Protein AF-A0AB73PKQ8-F1 (afdb_monomer)

Foldseek 3Di:
DDVVVVVVQWAFPDDDPQKTWTAGPPPPVCPAIEIEGEPQVDCEDDQVCLVVRLVVCVVSVHQEYEYEYCYYDPNNVVSDVVRGHYFYFNNVDDWDDDLRFTWTQTDPPDDPVRGFWIDGSNPDSDIDGPVVRNPDDPPPD

Nearest PDB structures (foldseek):
  5sxg-assembly2_B  TM=5.502E-01  e=9.142E-01  Homo sapiens
  5sww-assembly2_B  TM=5.365E-01  e=6.621E-01  Homo sapiens
  5td5-assembly1_A  TM=5.314E-01  e=8.571E-01  Homo sapiens
  5keg-assembly1_A  TM=5.291E-01  e=8.035E-01  Homo sapiens
  8fij-assembly2_B  TM=5.349E-01  e=1.040E+00  Homo sapiens

Radius of gyration: 14.72 Å; Cα contacts (8 Å, |Δi|>4): 259; chains: 1; bounding box: 34×38×37 Å

pLDDT: mean 85.38, std 10.18, range [46.34, 94.69]

Organism: Escherichia coli (NCBI:txid562)

Mean predicted aligned error: 5.53 Å

Structure (mmCIF, N/CA/C/O backbone):
data_AF-A0AB73PKQ8-F1
#
_entry.id   AF-A0AB73PKQ8-F1
#
loop_
_atom_site.group_PDB
_atom_site.id
_atom_site.type_symbol
_atom_site.label_atom_id
_atom_site.label_alt_id
_atom_site.label_comp_id
_atom_site.label_asym_id
_atom_site.label_entity_id
_atom_site.label_seq_id
_atom_site.pdbx_PDB_ins_code
_atom_site.Cartn_x
_atom_site.Cartn_y
_atom_site.Cartn_z
_atom_site.occupancy
_atom_site.B_iso_or_equiv
_atom_site.auth_seq_id
_atom_site.auth_comp_id
_atom_site.auth_asym_id
_atom_site.auth_atom_id
_atom_site.pdbx_PDB_model_num
ATOM 1 N N . MET A 1 1 ? 0.523 11.000 -7.665 1.00 84.00 1 MET A N 1
ATOM 2 C CA . MET A 1 1 ? -0.283 9.817 -8.031 1.00 84.00 1 MET A CA 1
ATOM 3 C C . MET A 1 1 ? -1.726 9.889 -7.565 1.00 84.00 1 MET A C 1
ATOM 5 O O . MET A 1 1 ? -2.002 10.247 -6.425 1.00 84.00 1 MET A O 1
ATOM 9 N N . SER A 1 2 ? -2.655 9.468 -8.427 1.00 86.94 2 SER A N 1
ATOM 10 C CA . SER A 1 2 ? -4.048 9.222 -8.042 1.00 86.94 2 SER A CA 1
ATOM 11 C C . SER A 1 2 ? -4.193 7.857 -7.366 1.00 86.94 2 SER A C 1
ATOM 13 O O . SER A 1 2 ? -3.772 6.844 -7.921 1.00 86.94 2 SER A O 1
ATOM 15 N N . PHE A 1 3 ? -4.880 7.791 -6.222 1.00 91.31 3 PHE A N 1
ATOM 16 C CA . PHE A 1 3 ? -5.171 6.519 -5.548 1.00 91.31 3 PHE A CA 1
ATOM 17 C C . PHE A 1 3 ? -5.944 5.526 -6.431 1.00 91.31 3 PHE A C 1
ATOM 19 O O . PHE A 1 3 ? -5.795 4.312 -6.288 1.00 91.31 3 PHE A O 1
ATOM 26 N N . GLN A 1 4 ? -6.697 6.022 -7.420 1.00 91.56 4 GLN A N 1
ATOM 27 C CA . GLN A 1 4 ? -7.374 5.176 -8.400 1.00 91.56 4 GLN A CA 1
ATOM 28 C C . GLN A 1 4 ? -6.393 4.305 -9.201 1.00 91.56 4 GLN A C 1
ATOM 30 O O . GLN A 1 4 ? -6.738 3.183 -9.561 1.00 91.56 4 GLN A O 1
ATOM 35 N N . GLN A 1 5 ? -5.169 4.781 -9.455 1.00 91.81 5 GLN A N 1
ATOM 36 C CA . GLN A 1 5 ? -4.138 3.992 -10.140 1.00 91.81 5 GLN A CA 1
ATOM 37 C C . GLN A 1 5 ? -3.742 2.771 -9.300 1.00 91.81 5 GLN A C 1
ATOM 39 O O . GLN A 1 5 ? -3.648 1.672 -9.833 1.00 91.81 5 GLN A O 1
ATOM 44 N N . VAL A 1 6 ? -3.624 2.932 -7.979 1.00 92.69 6 VAL A N 1
ATOM 45 C CA . VAL A 1 6 ? -3.344 1.826 -7.049 1.00 92.69 6 VAL A CA 1
ATOM 46 C C . VAL A 1 6 ? -4.490 0.818 -7.028 1.00 92.69 6 VAL A C 1
ATOM 48 O O . VAL A 1 6 ? -4.264 -0.386 -7.128 1.00 92.69 6 VAL A O 1
ATOM 51 N N . LEU A 1 7 ? -5.733 1.304 -6.940 1.00 92.88 7 LEU A N 1
ATOM 52 C CA . LEU A 1 7 ? -6.923 0.448 -6.940 1.00 92.88 7 LEU A CA 1
ATOM 53 C C . LEU A 1 7 ? -7.066 -0.350 -8.236 1.00 92.88 7 LEU A C 1
ATOM 55 O O . LEU A 1 7 ? -7.536 -1.487 -8.201 1.00 92.88 7 LEU A O 1
ATOM 59 N N . ASN A 1 8 ? -6.640 0.220 -9.363 1.00 92.12 8 ASN A N 1
ATOM 60 C CA . ASN A 1 8 ? -6.655 -0.486 -10.631 1.00 92.12 8 ASN A CA 1
ATOM 61 C C . ASN A 1 8 ? -5.723 -1.700 -10.592 1.00 92.12 8 ASN A C 1
ATOM 63 O O . ASN A 1 8 ? -6.086 -2.716 -11.157 1.00 92.12 8 ASN A O 1
ATOM 67 N N . GLU A 1 9 ? -4.595 -1.677 -9.888 1.00 91.94 9 GLU A N 1
ATOM 68 C CA . GLU A 1 9 ? -3.616 -2.775 -9.910 1.00 91.94 9 GLU A CA 1
ATOM 69 C C . GLU A 1 9 ? -3.949 -3.966 -8.989 1.00 91.94 9 GLU A C 1
ATOM 71 O O . GLU A 1 9 ? -3.250 -4.982 -8.972 1.00 91.94 9 GLU A O 1
ATOM 76 N N . VAL A 1 10 ? -5.054 -3.895 -8.248 1.00 91.94 10 VAL A N 1
ATOM 77 C CA . VAL A 1 10 ? -5.479 -4.931 -7.297 1.00 91.94 10 VAL A CA 1
ATOM 78 C C . VAL A 1 10 ? -6.891 -5.430 -7.594 1.00 91.94 10 VAL A C 1
ATOM 80 O O . VAL A 1 10 ? -7.604 -4.895 -8.441 1.00 91.94 10 VAL A O 1
ATOM 83 N N . LYS A 1 11 ? -7.318 -6.476 -6.884 1.00 91.88 11 LYS A N 1
ATOM 84 C CA . LYS A 1 11 ? -8.723 -6.881 -6.833 1.00 91.88 11 LYS A CA 1
ATOM 85 C C . LYS A 1 11 ? -9.333 -6.401 -5.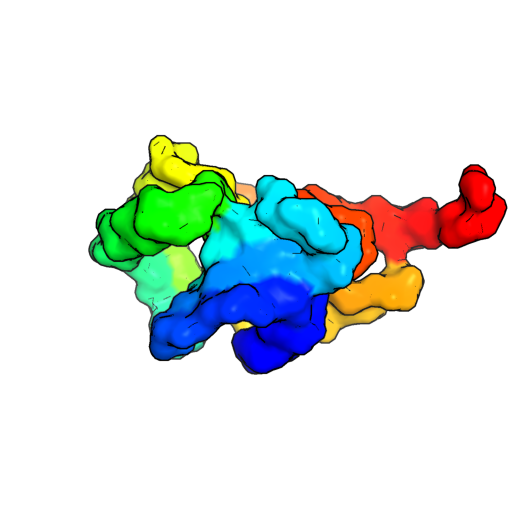520 1.00 91.88 11 LYS A C 1
ATOM 87 O O . LYS A 1 11 ? -9.026 -6.925 -4.451 1.00 91.88 11 LYS A O 1
ATOM 92 N N . VAL A 1 12 ? -10.221 -5.416 -5.614 1.00 92.75 12 VAL A N 1
ATOM 93 C CA . VAL A 1 12 ? -10.961 -4.878 -4.468 1.00 92.75 12 VAL A CA 1
ATOM 94 C C . VAL A 1 12 ? -12.093 -5.834 -4.081 1.00 92.75 12 VAL A C 1
ATOM 96 O O . VAL A 1 12 ? -12.890 -6.241 -4.924 1.00 92.75 12 VAL A O 1
ATOM 99 N N . ILE A 1 13 ? -12.154 -6.203 -2.802 1.00 91.56 13 ILE A N 1
ATOM 100 C CA . ILE A 1 13 ? -13.205 -7.048 -2.214 1.00 91.56 13 ILE A CA 1
ATOM 101 C C . ILE A 1 13 ? -14.350 -6.178 -1.690 1.00 91.56 13 ILE A C 1
ATOM 103 O O . ILE A 1 13 ? -15.520 -6.488 -1.901 1.00 91.56 13 ILE A O 1
ATOM 107 N N . SER A 1 14 ? -14.013 -5.093 -0.994 1.00 91.38 14 SER A N 1
ATOM 108 C CA . SER A 1 14 ? -14.973 -4.145 -0.426 1.00 91.38 14 SER A CA 1
ATOM 109 C C . SER A 1 14 ? -14.304 -2.799 -0.172 1.00 91.38 14 SER A C 1
ATOM 111 O O . SER A 1 14 ? -13.126 -2.772 0.181 1.00 91.38 14 SER A O 1
ATOM 113 N N . SER A 1 15 ? -15.063 -1.709 -0.247 1.00 90.88 15 SER A N 1
ATOM 114 C CA . SER A 1 15 ? -14.579 -0.353 0.038 1.00 90.88 15 SER A CA 1
ATOM 115 C C . SER A 1 15 ? -15.512 0.375 0.999 1.00 90.88 15 SER A C 1
ATOM 117 O O . SER A 1 15 ? -16.727 0.191 0.957 1.00 90.88 15 SER A O 1
ATOM 119 N N . ASN A 1 16 ? -14.937 1.209 1.860 1.00 85.38 16 ASN A N 1
ATOM 120 C CA . ASN A 1 16 ? -15.639 2.100 2.772 1.00 85.38 16 ASN A CA 1
ATOM 121 C C . ASN A 1 16 ? -14.855 3.415 2.903 1.00 85.38 16 ASN A C 1
ATOM 123 O O . ASN A 1 16 ? -13.834 3.471 3.595 1.00 85.38 16 ASN A O 1
ATOM 127 N N . GLY A 1 17 ? -15.328 4.459 2.216 1.00 85.31 17 GLY A N 1
ATOM 128 C CA . GLY A 1 17 ? -14.628 5.742 2.128 1.00 85.31 17 GLY A CA 1
ATOM 129 C C . GLY A 1 17 ? -13.211 5.563 1.581 1.00 85.31 17 GLY A C 1
ATOM 130 O O . GLY A 1 17 ? -13.017 4.898 0.566 1.00 85.31 17 GLY A O 1
ATOM 131 N N . ASP A 1 18 ? -12.224 6.088 2.305 1.00 87.31 18 ASP A N 1
ATOM 132 C CA . ASP A 1 18 ? -10.813 6.046 1.905 1.00 87.31 18 ASP A CA 1
ATOM 133 C C . ASP A 1 18 ? -10.141 4.683 2.124 1.00 87.31 18 ASP A C 1
ATOM 135 O O . ASP A 1 18 ? -8.946 4.547 1.879 1.00 87.31 18 ASP A O 1
ATOM 139 N N . THR A 1 19 ? -10.854 3.675 2.641 1.00 91.69 19 THR A N 1
ATOM 140 C CA . THR A 1 19 ? -10.288 2.349 2.933 1.00 91.69 19 THR A CA 1
ATOM 141 C C . THR A 1 19 ? -10.917 1.274 2.058 1.00 91.69 19 THR A C 1
ATOM 143 O O . THR A 1 19 ? -12.135 1.176 1.943 1.00 91.69 19 THR A O 1
ATOM 146 N N . SER A 1 20 ? -10.086 0.417 1.477 1.00 93.81 20 SER A N 1
ATOM 147 C CA . SER A 1 20 ? -10.488 -0.739 0.680 1.00 93.81 20 SER A CA 1
ATOM 148 C C . SER A 1 20 ? -9.823 -2.006 1.203 1.00 93.81 20 SER A C 1
ATOM 150 O O . SER A 1 20 ? -8.635 -2.017 1.492 1.00 93.81 20 SER A O 1
ATOM 152 N N . LEU A 1 21 ? -10.578 -3.094 1.301 1.00 93.69 21 LEU A N 1
ATOM 153 C CA . LEU A 1 21 ? -10.030 -4.435 1.470 1.00 93.69 21 LEU A CA 1
ATOM 154 C C . LEU A 1 21 ? -9.743 -5.000 0.084 1.00 93.69 21 LEU A C 1
ATOM 156 O O . LEU A 1 21 ? -10.636 -5.027 -0.767 1.00 93.69 21 LEU A O 1
ATOM 160 N N . ALA A 1 22 ? -8.522 -5.465 -0.141 1.00 92.81 22 ALA A N 1
ATOM 161 C CA . ALA A 1 22 ? -8.095 -5.959 -1.438 1.00 92.81 22 ALA A CA 1
ATOM 162 C C . ALA A 1 22 ? -7.205 -7.197 -1.319 1.00 92.81 22 ALA A C 1
ATOM 164 O O . ALA A 1 22 ? -6.714 -7.549 -0.245 1.00 92.81 22 ALA A O 1
ATOM 165 N N . ILE A 1 23 ? -7.024 -7.850 -2.461 1.00 90.81 23 ILE A N 1
ATOM 166 C CA . ILE A 1 23 ? -6.042 -8.905 -2.705 1.00 90.81 23 ILE A CA 1
ATOM 167 C C . ILE A 1 23 ? -5.286 -8.562 -3.987 1.00 90.81 23 ILE A C 1
ATOM 169 O O . ILE A 1 23 ? -5.781 -7.796 -4.823 1.00 90.81 23 ILE A O 1
ATOM 173 N N . THR A 1 24 ? -4.095 -9.125 -4.177 1.00 85.38 24 THR A N 1
ATOM 174 C CA . THR A 1 24 ? -3.426 -9.011 -5.478 1.00 85.38 24 THR A CA 1
ATOM 175 C C . THR A 1 24 ? -4.272 -9.704 -6.548 1.00 85.38 24 THR A C 1
ATOM 177 O O . THR A 1 24 ? -5.002 -10.657 -6.266 1.00 85.38 24 THR A O 1
ATOM 180 N N . ARG A 1 25 ? -4.207 -9.224 -7.797 1.00 75.12 25 ARG A N 1
ATOM 181 C CA . ARG A 1 25 ? -5.044 -9.741 -8.900 1.00 75.12 25 ARG A CA 1
ATOM 182 C C . ARG A 1 25 ? -4.891 -11.253 -9.130 1.00 75.12 25 ARG A C 1
ATOM 184 O O . ARG A 1 25 ? -5.829 -11.882 -9.615 1.00 75.12 25 ARG A O 1
ATOM 191 N N . TYR A 1 26 ? -3.751 -11.825 -8.747 1.00 71.31 26 TYR A N 1
ATOM 192 C CA . TYR A 1 26 ? -3.417 -13.238 -8.943 1.00 71.31 26 TYR A CA 1
ATOM 193 C C . TYR A 1 26 ? -3.625 -14.117 -7.701 1.00 71.31 26 TYR A C 1
ATOM 195 O O . TYR A 1 26 ? -3.518 -15.338 -7.794 1.00 71.31 26 TYR A O 1
ATOM 203 N N . ASP A 1 27 ? -3.981 -13.540 -6.550 1.00 73.81 27 ASP A N 1
ATOM 204 C CA . ASP A 1 27 ? -4.291 -14.306 -5.341 1.00 73.81 27 ASP A CA 1
ATOM 205 C C . ASP A 1 27 ? -5.718 -14.876 -5.401 1.00 73.81 27 ASP A C 1
ATOM 207 O O . ASP A 1 27 ? -6.664 -14.353 -4.811 1.00 73.81 27 ASP A O 1
ATOM 211 N N . GLN A 1 28 ? -5.890 -15.970 -6.147 1.00 65.56 28 GLN A N 1
ATOM 212 C CA . GLN A 1 28 ? -7.193 -16.623 -6.322 1.00 65.56 28 GLN A CA 1
ATOM 213 C C . GLN A 1 28 ? -7.751 -17.229 -5.025 1.00 65.56 28 GLN A C 1
ATOM 215 O O . GLN A 1 28 ? -8.965 -17.392 -4.901 1.00 65.56 28 GLN A O 1
ATOM 220 N N . GLN A 1 29 ? -6.885 -17.546 -4.058 1.00 71.25 29 GLN A N 1
ATOM 221 C CA . GLN A 1 29 ? -7.271 -18.126 -2.769 1.00 71.25 29 GLN A CA 1
ATOM 222 C C . GLN A 1 29 ? -7.578 -17.051 -1.712 1.00 71.25 29 GLN A C 1
ATOM 224 O O . GLN A 1 29 ? -8.166 -17.352 -0.672 1.00 71.25 29 GLN A O 1
ATOM 229 N N . GLY A 1 30 ? -7.229 -15.789 -1.986 1.00 66.88 30 GLY A N 1
ATOM 230 C CA . GLY A 1 30 ? -7.437 -14.664 -1.082 1.00 66.88 30 GLY A CA 1
ATOM 231 C C . GLY A 1 30 ? -6.691 -14.831 0.239 1.00 66.88 30 GLY A C 1
ATOM 232 O O . GLY A 1 30 ? -7.240 -14.469 1.286 1.00 66.88 30 GLY A O 1
ATOM 233 N N . LEU A 1 31 ? -5.498 -15.432 0.187 1.00 71.94 31 LEU A N 1
ATOM 234 C CA . LEU A 1 31 ? -4.631 -15.681 1.341 1.00 71.94 31 LEU A CA 1
ATOM 235 C C . LEU A 1 31 ? -3.858 -14.427 1.766 1.00 71.94 31 LEU A C 1
ATOM 237 O O . LEU A 1 31 ? -3.526 -14.273 2.937 1.00 71.94 31 LEU A O 1
ATOM 241 N N . ASN A 1 32 ? -3.623 -13.505 0.836 1.00 77.50 32 ASN A N 1
ATOM 242 C CA . ASN A 1 32 ? -2.861 -12.277 1.016 1.00 77.50 32 ASN A CA 1
ATOM 243 C C . ASN A 1 32 ? -3.793 -11.063 0.958 1.00 77.50 32 ASN A C 1
ATOM 245 O O . ASN A 1 32 ? -3.648 -10.179 0.113 1.00 77.50 32 ASN A O 1
ATOM 249 N N . ARG A 1 33 ? -4.779 -11.025 1.861 1.00 88.62 33 ARG A N 1
ATOM 250 C CA . ARG A 1 33 ? -5.653 -9.856 2.035 1.00 88.62 33 ARG A CA 1
ATOM 251 C C . ARG A 1 33 ? -4.902 -8.736 2.730 1.00 88.62 33 ARG A C 1
ATOM 253 O O . ARG A 1 33 ? -4.201 -8.966 3.714 1.00 88.62 33 ARG A O 1
ATOM 260 N N . PHE A 1 34 ? -5.123 -7.518 2.268 1.00 92.06 34 PHE A N 1
ATOM 261 C CA . PHE A 1 34 ? -4.582 -6.317 2.886 1.00 92.06 34 PHE A CA 1
ATOM 262 C C . PHE A 1 34 ? -5.593 -5.178 2.816 1.00 92.06 34 PHE A C 1
ATOM 264 O O . PHE A 1 34 ? -6.454 -5.132 1.933 1.00 92.06 34 PHE A O 1
ATOM 271 N N . LEU A 1 35 ? -5.475 -4.246 3.758 1.00 94.19 35 LEU A N 1
ATOM 272 C CA . LEU A 1 35 ? -6.168 -2.968 3.666 1.00 94.19 35 LEU A CA 1
ATOM 273 C C . LEU A 1 35 ? -5.344 -2.009 2.817 1.00 94.19 35 LEU A C 1
ATOM 275 O O . LEU A 1 35 ? -4.163 -1.821 3.070 1.00 94.19 35 LEU A O 1
ATOM 279 N N . LEU A 1 36 ? -5.979 -1.379 1.844 1.00 94.69 36 LEU A N 1
ATOM 280 C CA . LEU A 1 36 ? -5.492 -0.219 1.115 1.00 94.69 36 LEU A CA 1
ATOM 281 C C . LEU A 1 36 ? -6.182 1.017 1.672 1.00 94.69 36 LEU A C 1
ATOM 283 O O . LEU A 1 36 ? -7.409 1.033 1.757 1.00 94.69 36 LEU A O 1
ATOM 287 N N . ARG A 1 37 ? -5.430 2.055 2.029 1.00 93.44 37 ARG A N 1
ATOM 288 C CA . ARG A 1 37 ? -6.019 3.307 2.509 1.00 93.44 37 ARG A CA 1
ATOM 289 C C . ARG A 1 37 ? -5.389 4.520 1.849 1.00 93.44 37 ARG A C 1
ATOM 291 O O . ARG A 1 37 ? -4.164 4.632 1.819 1.00 93.44 37 ARG A O 1
ATOM 298 N N . ASP A 1 38 ? -6.232 5.434 1.380 1.00 93.62 38 ASP A N 1
ATOM 299 C CA . ASP A 1 38 ? -5.791 6.726 0.873 1.00 93.62 38 ASP A CA 1
ATOM 300 C C . ASP A 1 38 ? -5.703 7.753 1.999 1.00 93.62 38 ASP A C 1
ATOM 302 O O . ASP A 1 38 ? -6.687 8.085 2.658 1.00 93.62 38 ASP A O 1
ATOM 306 N N . LEU A 1 39 ? -4.500 8.259 2.227 1.00 92.50 39 LEU A N 1
ATOM 307 C CA . LEU A 1 39 ? -4.211 9.341 3.163 1.00 92.50 39 LEU A CA 1
ATOM 308 C C . LEU A 1 39 ? -3.500 10.496 2.444 1.00 92.50 39 LEU A C 1
ATOM 310 O O . LEU A 1 39 ? -3.004 11.418 3.088 1.00 92.50 39 LEU A O 1
ATOM 314 N N . SER A 1 40 ? -3.482 10.487 1.107 1.00 91.19 40 SER A N 1
ATOM 315 C CA . SER A 1 40 ? -2.833 11.516 0.288 1.00 91.19 40 SER A CA 1
ATOM 316 C C . SER A 1 40 ? -3.541 12.876 0.327 1.00 91.19 40 SER A C 1
ATOM 318 O O . SER A 1 40 ? -2.976 13.885 -0.087 1.00 91.19 40 SER A O 1
ATOM 320 N N . HIS A 1 41 ? -4.751 12.950 0.887 1.00 88.75 41 HIS A N 1
ATOM 321 C CA . HIS A 1 41 ? -5.404 14.220 1.209 1.00 88.75 41 HIS A CA 1
ATOM 322 C C . HIS A 1 41 ? -4.769 14.927 2.424 1.00 88.75 41 HIS A C 1
ATOM 324 O O . HIS A 1 41 ? -5.062 16.096 2.675 1.00 88.75 41 HIS A O 1
ATOM 330 N N . GLN A 1 42 ? -3.917 14.241 3.195 1.00 86.06 42 GLN A N 1
ATOM 331 C CA . GLN A 1 42 ? -3.188 14.823 4.320 1.00 86.06 42 GLN A CA 1
ATOM 332 C C . GLN A 1 42 ? -1.807 15.293 3.879 1.00 86.06 42 GLN A C 1
ATOM 334 O O . GLN A 1 42 ? -1.087 14.569 3.191 1.00 86.06 42 GLN A O 1
ATOM 339 N N . THR A 1 43 ? -1.397 16.481 4.327 1.00 84.81 43 THR A N 1
ATOM 340 C CA . THR A 1 43 ? -0.014 16.942 4.140 1.00 84.81 43 THR A CA 1
ATOM 341 C C . THR A 1 43 ? 0.967 16.039 4.893 1.00 84.81 43 THR A C 1
ATOM 343 O O . THR A 1 43 ? 1.960 15.618 4.319 1.00 84.81 43 THR A O 1
ATOM 346 N N . GLU A 1 44 ? 0.646 15.696 6.146 1.00 85.44 44 GLU A N 1
ATOM 347 C CA . GLU A 1 44 ? 1.417 14.803 7.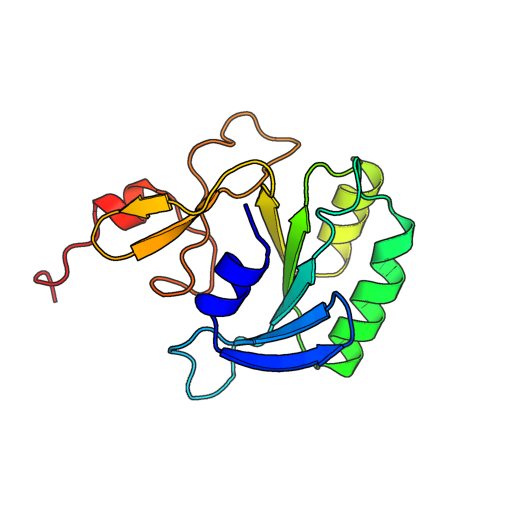018 1.00 85.44 44 GLU A CA 1
ATOM 348 C C . GLU A 1 44 ? 0.450 13.904 7.804 1.00 85.44 44 GLU A C 1
ATOM 350 O O . GLU A 1 44 ? -0.460 14.397 8.478 1.00 85.44 44 GLU A O 1
ATOM 355 N N . THR A 1 45 ? 0.663 12.587 7.762 1.00 84.44 45 THR A N 1
ATOM 356 C CA . THR A 1 45 ? -0.158 11.624 8.513 1.00 84.44 45 THR A CA 1
ATOM 357 C C . THR A 1 45 ? 0.336 11.459 9.955 1.00 84.44 45 THR A C 1
ATOM 359 O O . THR A 1 45 ? 1.524 11.233 10.220 1.00 84.44 45 THR A O 1
ATOM 362 N N . ARG A 1 46 ? -0.600 11.532 10.913 1.00 83.62 46 ARG A N 1
ATOM 363 C CA . ARG A 1 46 ? -0.327 11.547 12.363 1.00 83.62 46 ARG A CA 1
ATOM 364 C C . ARG A 1 46 ? -0.820 10.304 13.109 1.00 83.62 46 ARG A C 1
ATOM 366 O O . ARG A 1 46 ? -1.602 9.497 12.620 1.00 83.62 46 ARG A O 1
ATOM 373 N N . SER A 1 47 ? -0.355 10.151 14.348 1.00 81.38 47 SER A N 1
ATOM 374 C CA . SER A 1 47 ? -0.480 8.916 15.137 1.00 81.38 47 SER A CA 1
ATOM 375 C C . SER A 1 47 ? -1.909 8.475 15.515 1.00 81.38 47 SER A C 1
ATOM 377 O O . SER A 1 47 ? -2.107 7.322 15.892 1.00 81.38 47 SER A O 1
ATOM 379 N N . ASN A 1 48 ? -2.914 9.348 15.412 1.00 78.19 48 ASN A N 1
ATOM 380 C CA . ASN A 1 48 ? -4.315 9.046 15.741 1.00 78.19 48 ASN A CA 1
ATOM 381 C C . ASN A 1 48 ? -4.987 8.078 14.749 1.00 78.19 48 ASN A C 1
ATOM 383 O O . ASN A 1 48 ? -5.987 7.453 15.096 1.00 78.19 48 ASN A O 1
ATOM 387 N N . TYR A 1 49 ? -4.437 7.918 13.543 1.00 79.12 49 TYR A N 1
ATOM 388 C CA . TYR A 1 49 ? -4.989 7.023 12.522 1.00 79.12 49 TYR A CA 1
ATOM 389 C C . TYR A 1 49 ? -4.688 5.538 12.783 1.00 79.12 49 TYR A C 1
ATOM 391 O O . TYR A 1 49 ? -5.422 4.677 12.302 1.00 79.12 49 TYR A O 1
ATOM 399 N N . VAL A 1 50 ? -3.668 5.227 13.591 1.00 80.25 50 VAL A N 1
ATOM 400 C CA . VAL A 1 50 ? -3.228 3.847 13.867 1.00 80.25 50 VAL A CA 1
ATOM 401 C C . VAL A 1 50 ? -4.296 3.020 14.576 1.00 80.25 50 VAL A C 1
ATOM 403 O O . VAL A 1 50 ? -4.614 1.930 14.115 1.00 80.25 50 VAL A O 1
ATOM 406 N N . ASN A 1 51 ? -4.909 3.543 15.641 1.00 80.81 51 ASN A N 1
ATOM 407 C CA . ASN A 1 51 ? -5.905 2.785 16.409 1.00 80.81 51 ASN A CA 1
ATOM 408 C C . ASN A 1 51 ? -7.093 2.354 15.530 1.00 80.81 51 ASN A C 1
ATOM 410 O O . ASN A 1 51 ? -7.642 1.268 15.684 1.00 80.81 51 ASN A O 1
ATOM 414 N N . ASN A 1 52 ? -7.482 3.210 14.582 1.00 84.56 52 ASN A N 1
ATOM 415 C CA . ASN A 1 52 ? -8.529 2.901 13.618 1.00 84.56 52 ASN A CA 1
ATOM 416 C C . ASN A 1 52 ? -8.071 1.823 12.614 1.00 84.56 52 ASN A C 1
ATOM 418 O O . ASN A 1 52 ? -8.844 0.921 12.306 1.00 84.56 52 ASN A O 1
ATOM 422 N N . LEU A 1 53 ? -6.818 1.873 12.148 1.00 87.31 53 LEU A N 1
ATOM 423 C CA . LEU A 1 53 ? -6.243 0.846 11.271 1.00 87.31 53 LEU A CA 1
ATOM 424 C C . LEU A 1 53 ? -6.166 -0.525 11.948 1.00 87.31 53 LEU A C 1
ATOM 426 O O . LEU A 1 53 ? -6.506 -1.523 11.318 1.00 87.31 53 LEU A O 1
ATOM 430 N N . GLU A 1 54 ? -5.766 -0.577 13.217 1.00 87.31 54 GLU A N 1
ATOM 431 C CA . GLU A 1 54 ? -5.697 -1.819 13.990 1.00 87.31 54 GLU A CA 1
ATOM 432 C C . GLU A 1 54 ? -7.078 -2.484 14.099 1.00 87.31 54 GLU A C 1
ATOM 434 O O . GLU A 1 54 ? -7.231 -3.667 13.786 1.00 87.31 54 GLU A O 1
ATOM 439 N N . GLN A 1 55 ? -8.112 -1.709 14.444 1.00 88.12 55 GLN A N 1
ATOM 440 C CA . GLN A 1 55 ? -9.493 -2.199 14.504 1.00 88.12 55 GLN A CA 1
ATOM 441 C C . GLN A 1 55 ? -9.985 -2.710 13.145 1.00 88.12 55 GLN A C 1
ATOM 443 O O . GLN A 1 55 ? -10.584 -3.785 13.068 1.00 88.12 55 GLN A O 1
ATOM 448 N N . LEU A 1 56 ? -9.716 -1.970 12.065 1.00 88.38 56 LEU A N 1
ATOM 449 C CA . LEU A 1 56 ? -10.099 -2.378 10.712 1.00 88.38 56 LEU A CA 1
ATOM 450 C C . LEU A 1 56 ? -9.379 -3.663 10.285 1.00 88.38 56 LEU A C 1
ATOM 452 O O . LEU A 1 56 ? -10.006 -4.539 9.692 1.00 88.38 56 LEU A O 1
ATOM 456 N N . CYS A 1 57 ? -8.095 -3.813 10.623 1.00 88.50 57 CYS A N 1
ATOM 457 C CA . CYS A 1 57 ? -7.328 -5.030 10.351 1.00 88.50 57 CYS A CA 1
ATOM 458 C C . CYS A 1 57 ? -7.932 -6.247 11.057 1.00 88.50 57 CYS A C 1
ATOM 460 O O . CYS A 1 57 ? -8.138 -7.291 10.434 1.00 88.50 57 CYS A O 1
ATOM 462 N N . GLN A 1 58 ? -8.272 -6.102 12.342 1.00 88.25 58 GLN A N 1
ATOM 463 C CA . GLN A 1 58 ? -8.911 -7.157 13.131 1.00 88.25 58 GLN A CA 1
ATOM 464 C C . GLN A 1 58 ? -10.271 -7.560 12.542 1.00 88.25 58 GLN A C 1
ATOM 466 O O . GLN A 1 58 ? -10.551 -8.751 12.391 1.00 88.25 58 GLN A O 1
ATOM 471 N N . GLN A 1 59 ? -11.096 -6.584 12.151 1.00 88.19 59 GLN A N 1
ATOM 472 C CA . GLN A 1 59 ? -12.401 -6.830 11.526 1.00 88.19 59 GLN A CA 1
ATOM 473 C C . GLN A 1 59 ? -12.271 -7.518 10.161 1.00 88.19 59 GLN A C 1
ATOM 475 O O . GLN A 1 59 ? -13.002 -8.466 9.870 1.00 88.19 59 GLN A O 1
ATOM 480 N N . ALA A 1 60 ? -11.320 -7.074 9.337 1.00 86.06 60 ALA A N 1
ATOM 481 C CA . ALA A 1 60 ? -11.071 -7.619 8.005 1.00 86.06 60 ALA A CA 1
ATOM 482 C C . ALA A 1 60 ? -10.270 -8.936 8.013 1.00 86.06 60 ALA A C 1
ATOM 484 O O . ALA A 1 60 ? -10.138 -9.574 6.965 1.00 86.06 60 ALA A O 1
ATOM 485 N N . LYS A 1 61 ? -9.765 -9.361 9.181 1.00 86.62 61 LYS A N 1
ATOM 486 C CA . LYS A 1 61 ? -8.884 -10.526 9.363 1.00 86.62 61 LYS A CA 1
ATOM 487 C C . LYS A 1 61 ? -7.649 -10.472 8.458 1.00 86.62 61 LYS A C 1
ATOM 489 O O . LYS A 1 61 ? -7.289 -11.463 7.826 1.00 86.62 61 LYS A O 1
ATOM 494 N N . CYS A 1 62 ? -7.006 -9.311 8.395 1.00 86.31 62 CYS A N 1
ATOM 495 C CA . CYS A 1 62 ? -5.742 -9.115 7.691 1.00 86.31 62 CYS A CA 1
ATOM 496 C C . CYS A 1 62 ? -4.689 -8.537 8.639 1.00 86.31 62 CYS A C 1
ATOM 498 O O . CYS A 1 62 ? -5.016 -7.816 9.576 1.00 86.31 62 CYS A O 1
ATOM 500 N N . ASN A 1 63 ? -3.418 -8.829 8.381 1.00 83.44 63 ASN A N 1
ATOM 501 C CA . ASN A 1 63 ? -2.280 -8.330 9.161 1.00 83.44 63 ASN A CA 1
ATOM 502 C C . ASN A 1 63 ? -1.384 -7.374 8.357 1.00 83.44 63 ASN A C 1
ATOM 504 O O . ASN A 1 63 ? -0.273 -7.060 8.792 1.00 83.44 63 ASN A O 1
ATOM 508 N N . ARG A 1 64 ? -1.857 -6.938 7.182 1.00 90.00 64 ARG A N 1
ATOM 509 C CA . ARG A 1 64 ? -1.128 -6.052 6.283 1.00 90.00 64 ARG A CA 1
ATOM 510 C C . ARG A 1 64 ? -1.941 -4.834 5.869 1.00 90.00 64 ARG A C 1
ATOM 512 O O . ARG A 1 64 ? -3.112 -4.955 5.503 1.00 90.00 64 ARG A O 1
ATOM 519 N N . VAL A 1 65 ? -1.272 -3.685 5.854 1.00 93.00 65 VAL A N 1
ATOM 520 C CA . VAL A 1 65 ? -1.829 -2.409 5.402 1.00 93.00 65 VAL A CA 1
ATOM 521 C C . VAL A 1 65 ? -0.930 -1.779 4.341 1.00 93.00 65 VAL A C 1
ATOM 523 O O . VAL A 1 65 ? 0.288 -1.791 4.448 1.00 93.00 65 VAL A O 1
ATOM 526 N N . ILE A 1 66 ? -1.522 -1.207 3.306 1.00 94.38 66 ILE A N 1
ATOM 527 C CA . ILE A 1 66 ? -0.848 -0.414 2.287 1.00 94.38 66 ILE A CA 1
ATOM 5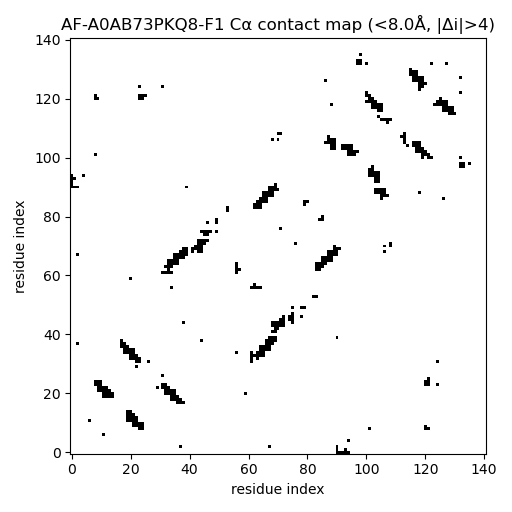28 C C . ILE A 1 66 ? -1.455 0.984 2.344 1.00 94.38 66 ILE A C 1
ATOM 530 O O . ILE A 1 66 ? -2.666 1.155 2.195 1.00 94.38 66 ILE A O 1
ATOM 534 N N . LEU A 1 67 ? -0.623 1.980 2.621 1.00 94.44 67 LEU A N 1
ATOM 535 C CA . LEU A 1 67 ? -1.036 3.361 2.841 1.00 94.44 67 LEU A CA 1
ATOM 536 C C . LEU A 1 67 ? -0.493 4.232 1.717 1.00 94.44 67 LEU A C 1
ATOM 538 O O . LEU A 1 67 ? 0.715 4.281 1.523 1.00 94.44 67 LEU A O 1
ATOM 542 N N . ASN A 1 68 ? -1.365 4.942 1.010 1.00 94.69 68 ASN A N 1
ATOM 543 C CA . ASN A 1 68 ? -0.961 5.976 0.063 1.00 94.69 68 ASN A CA 1
ATOM 544 C C . ASN A 1 68 ? -0.830 7.306 0.813 1.00 94.69 68 ASN A C 1
ATOM 546 O O . ASN A 1 68 ? -1.830 7.826 1.308 1.00 94.69 68 ASN A O 1
ATOM 550 N N . VAL A 1 69 ? 0.390 7.825 0.960 1.00 93.50 69 VAL A N 1
ATOM 551 C CA . VAL A 1 69 ? 0.711 8.942 1.867 1.00 93.50 69 VAL A CA 1
ATOM 552 C C . VAL A 1 69 ? 1.637 9.952 1.195 1.00 93.50 69 VAL A C 1
ATOM 554 O O . VAL A 1 69 ? 2.510 9.578 0.424 1.00 93.50 69 VAL A O 1
ATOM 557 N N . ASN A 1 70 ? 1.487 11.240 1.515 1.00 91.00 70 ASN A N 1
ATOM 558 C CA . ASN A 1 70 ? 2.461 12.262 1.101 1.00 91.00 70 ASN A CA 1
ATOM 559 C C . ASN A 1 70 ? 3.695 12.285 2.008 1.00 91.00 70 ASN A C 1
ATOM 561 O O . ASN A 1 70 ? 4.815 12.516 1.556 1.00 91.00 70 ASN A O 1
ATOM 565 N N . GLU A 1 71 ? 3.457 12.148 3.308 1.00 89.62 71 GLU A N 1
ATOM 566 C CA . GLU A 1 71 ? 4.454 12.215 4.368 1.00 89.62 71 GLU A CA 1
ATOM 567 C C . GLU A 1 71 ? 3.859 11.611 5.640 1.00 89.62 71 GLU A C 1
ATOM 569 O O . GLU A 1 71 ? 2.633 11.613 5.840 1.00 89.62 71 GLU A O 1
ATOM 574 N N . ILE A 1 72 ? 4.722 11.105 6.515 1.00 88.94 72 ILE A N 1
ATOM 575 C CA . ILE A 1 72 ? 4.324 10.573 7.810 1.00 88.94 72 ILE A CA 1
ATOM 576 C C . ILE A 1 72 ? 5.209 11.119 8.926 1.00 88.94 72 ILE A C 1
ATOM 578 O O . ILE A 1 72 ? 6.415 11.270 8.763 1.00 88.94 72 ILE A O 1
ATOM 582 N N . SER A 1 73 ? 4.613 11.347 10.095 1.00 89.00 73 SER A N 1
ATOM 583 C CA . SER A 1 73 ? 5.387 11.662 11.299 1.00 89.00 73 SER A CA 1
ATOM 584 C C . SER A 1 73 ? 6.151 10.435 11.821 1.00 89.00 73 SER A C 1
ATOM 586 O O . SER A 1 73 ? 5.650 9.308 11.762 1.00 89.00 73 SER A O 1
ATOM 588 N N . GLU A 1 74 ? 7.310 10.650 12.447 1.00 87.00 74 GLU A N 1
ATOM 589 C CA . GLU A 1 74 ? 8.077 9.598 13.143 1.00 87.00 74 GLU A CA 1
ATOM 590 C C . GLU A 1 74 ? 7.217 8.853 14.172 1.00 87.00 74 GLU A C 1
ATOM 592 O O . GLU A 1 74 ? 7.194 7.625 14.225 1.00 87.00 74 GLU A O 1
ATOM 597 N N . SER A 1 75 ? 6.402 9.588 14.934 1.00 88.31 75 SER A N 1
ATOM 598 C CA . SER A 1 75 ? 5.484 8.989 15.909 1.00 88.31 75 SER A CA 1
ATOM 599 C C . SER A 1 75 ? 4.442 8.052 15.278 1.00 88.31 75 SER A C 1
ATOM 601 O O . SER A 1 75 ? 4.010 7.092 15.917 1.00 88.31 75 SER A O 1
ATOM 603 N N . PHE A 1 76 ? 4.012 8.321 14.040 1.00 88.75 76 PHE A N 1
ATOM 604 C CA . PHE A 1 76 ? 3.098 7.449 13.303 1.00 88.75 76 PHE A CA 1
ATOM 605 C C . PHE A 1 76 ? 3.825 6.198 12.811 1.00 88.75 76 PHE A C 1
ATOM 607 O O . PHE A 1 76 ? 3.319 5.096 13.015 1.00 88.75 76 PHE A O 1
ATOM 614 N N . TYR A 1 77 ? 5.031 6.357 12.258 1.00 88.81 77 TYR A N 1
ATOM 615 C CA . TYR A 1 77 ? 5.881 5.243 11.835 1.00 88.81 77 TYR A CA 1
ATOM 616 C C . TYR A 1 77 ? 6.180 4.272 12.977 1.00 88.81 77 TYR A C 1
ATOM 618 O O . TYR A 1 77 ? 5.929 3.074 12.861 1.00 88.81 77 TYR A O 1
ATOM 626 N N . MET A 1 78 ? 6.633 4.803 14.116 1.00 87.88 78 MET A N 1
ATOM 627 C CA . MET A 1 78 ? 6.972 4.004 15.293 1.00 87.88 78 MET A CA 1
ATOM 628 C C . MET A 1 78 ? 5.768 3.246 15.850 1.00 87.88 78 MET A C 1
ATOM 630 O O . MET A 1 78 ? 5.926 2.154 16.382 1.00 87.88 78 MET A O 1
ATOM 634 N N . LYS A 1 79 ? 4.549 3.778 15.704 1.00 86.94 79 LYS A N 1
ATOM 635 C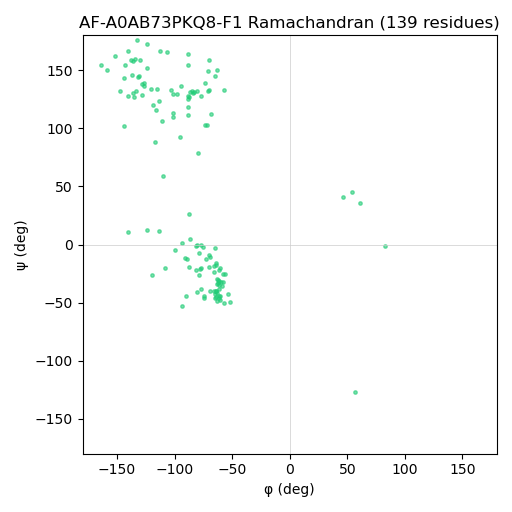 CA . LYS A 1 79 ?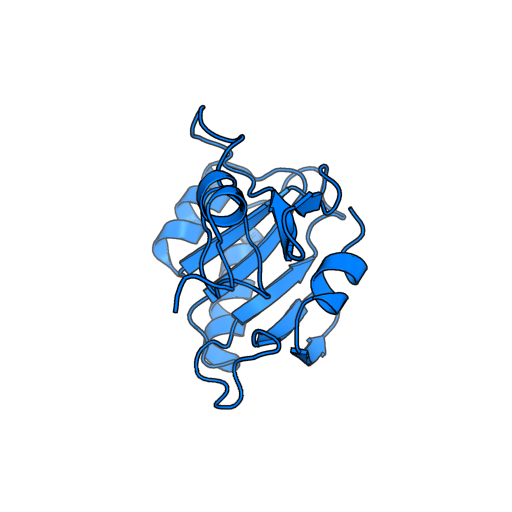 3.343 3.014 16.032 1.00 86.94 79 LYS A CA 1
ATOM 636 C C . LYS A 1 79 ? 3.045 1.949 14.978 1.00 86.94 79 LYS A C 1
ATOM 638 O O . LYS A 1 79 ? 2.784 0.813 15.361 1.00 86.94 79 LYS A O 1
ATOM 643 N N . LEU A 1 80 ? 3.110 2.274 13.684 1.00 87.25 80 LEU A N 1
ATOM 644 C CA . LEU A 1 80 ? 2.852 1.330 12.587 1.00 87.25 80 LEU A CA 1
ATOM 645 C C . LEU A 1 80 ? 3.662 0.038 12.700 1.00 87.25 80 LEU A C 1
ATOM 647 O O . LEU A 1 80 ? 3.077 -1.045 12.662 1.00 87.25 80 LEU A O 1
ATOM 651 N N . ILE A 1 81 ? 4.976 0.155 12.920 1.00 87.06 81 ILE A N 1
ATOM 652 C CA . ILE A 1 81 ? 5.881 -1.002 13.038 1.00 87.06 81 ILE A CA 1
ATOM 653 C C . ILE A 1 81 ? 5.526 -1.937 14.204 1.00 87.06 81 ILE A C 1
ATOM 655 O O . ILE A 1 81 ? 5.943 -3.090 14.200 1.00 87.06 81 ILE A O 1
ATOM 659 N N . THR A 1 82 ? 4.770 -1.470 15.206 1.00 84.62 82 THR A N 1
ATOM 660 C CA . THR A 1 82 ? 4.429 -2.286 16.384 1.00 84.62 82 THR A CA 1
ATOM 661 C C . THR A 1 82 ? 3.176 -3.139 16.210 1.00 84.62 82 THR A C 1
ATOM 663 O O . THR A 1 82 ? 3.017 -4.098 16.961 1.00 84.62 82 THR A O 1
ATOM 666 N N . PHE A 1 83 ? 2.293 -2.827 15.251 1.00 81.81 83 PHE A N 1
ATOM 667 C CA . PHE A 1 83 ? 0.979 -3.484 15.168 1.00 81.81 83 PHE A CA 1
ATOM 668 C C . PHE A 1 83 ? 0.713 -4.254 13.866 1.00 81.81 83 PHE A C 1
ATOM 670 O O . PHE A 1 83 ? -0.094 -5.184 13.885 1.00 81.81 83 PHE A O 1
ATOM 677 N N . CYS A 1 84 ? 1.340 -3.906 12.735 1.00 83.56 84 CYS A N 1
ATOM 678 C CA . CYS A 1 84 ? 1.091 -4.603 11.467 1.00 83.56 84 CYS A CA 1
ATOM 679 C C . CYS A 1 84 ? 2.281 -4.572 10.508 1.00 83.56 84 CYS A C 1
ATOM 681 O O . CYS A 1 84 ? 3.137 -3.694 10.582 1.00 83.56 84 CYS A O 1
ATOM 683 N N . ASN A 1 85 ? 2.258 -5.472 9.524 1.00 88.75 85 ASN A N 1
ATOM 684 C CA . ASN A 1 85 ? 3.073 -5.302 8.327 1.00 88.75 85 ASN A CA 1
ATOM 685 C C . ASN A 1 85 ? 2.492 -4.154 7.501 1.00 88.75 85 ASN A C 1
ATOM 687 O O . ASN A 1 85 ? 1.287 -4.132 7.242 1.00 88.75 85 ASN A O 1
ATOM 691 N N . PHE A 1 86 ? 3.323 -3.219 7.048 1.00 91.25 86 PHE A N 1
ATOM 692 C CA . PHE A 1 86 ? 2.834 -2.109 6.240 1.00 91.25 86 PHE A CA 1
ATOM 693 C C . PHE A 1 86 ? 3.715 -1.797 5.035 1.00 91.25 86 PHE A C 1
ATOM 695 O O . PHE A 1 86 ? 4.897 -2.124 4.989 1.00 91.25 86 PHE A O 1
ATOM 702 N N . THR A 1 87 ? 3.103 -1.144 4.054 1.00 92.50 87 THR A N 1
ATOM 703 C CA . THR A 1 87 ? 3.770 -0.530 2.909 1.00 92.50 87 THR A CA 1
ATOM 704 C C . THR A 1 87 ? 3.289 0.914 2.816 1.00 92.50 87 THR A C 1
ATOM 706 O O . THR A 1 87 ? 2.083 1.154 2.824 1.00 92.50 87 THR A O 1
ATOM 709 N N . LEU A 1 88 ? 4.210 1.871 2.738 1.00 93.06 88 LEU A N 1
ATOM 710 C CA . LEU A 1 88 ? 3.891 3.281 2.510 1.00 93.06 88 LEU A CA 1
ATOM 711 C C . LEU A 1 88 ? 4.159 3.582 1.041 1.00 93.06 88 LEU A C 1
ATOM 713 O O . LEU A 1 88 ? 5.304 3.516 0.620 1.00 93.06 88 LEU A O 1
ATOM 717 N N . LEU A 1 89 ? 3.137 3.869 0.250 1.00 93.88 89 LEU A N 1
ATOM 718 C CA . LEU A 1 89 ? 3.309 4.328 -1.125 1.00 93.88 89 LEU A CA 1
ATOM 719 C C . LEU A 1 89 ? 3.481 5.843 -1.108 1.00 93.88 89 LEU A C 1
ATOM 721 O O . LEU A 1 89 ? 2.688 6.538 -0.465 1.00 93.88 89 LEU A O 1
ATOM 725 N N . ASP A 1 90 ? 4.506 6.338 -1.801 1.00 92.62 90 ASP A N 1
ATOM 726 C CA . ASP A 1 90 ? 4.723 7.773 -1.950 1.00 92.62 90 ASP A CA 1
ATOM 727 C C . ASP A 1 90 ? 3.687 8.350 -2.921 1.00 92.62 90 ASP A C 1
ATOM 729 O O . ASP A 1 90 ? 3.795 8.215 -4.140 1.00 92.62 90 ASP A O 1
ATOM 733 N N . ALA A 1 91 ? 2.674 9.022 -2.378 1.00 92.44 91 ALA A N 1
ATOM 734 C CA . ALA A 1 91 ? 1.611 9.635 -3.163 1.00 92.44 91 ALA A CA 1
ATOM 735 C C . ALA A 1 91 ? 2.117 10.769 -4.073 1.00 92.44 91 ALA A C 1
ATOM 737 O O . ALA A 1 91 ? 1.424 11.139 -5.029 1.00 92.44 91 ALA A O 1
ATOM 738 N N . LYS A 1 92 ? 3.314 11.316 -3.810 1.00 90.56 92 LYS A N 1
ATOM 739 C CA . LYS A 1 92 ? 3.947 12.355 -4.635 1.00 90.56 92 LYS A CA 1
ATOM 740 C C . LYS A 1 92 ? 4.572 11.777 -5.906 1.00 90.56 92 LYS A C 1
ATOM 742 O O . LYS A 1 92 ? 4.746 12.523 -6.865 1.00 90.56 92 LYS A O 1
ATOM 747 N N . GLN A 1 93 ? 4.866 10.478 -5.937 1.00 91.00 93 GLN A N 1
ATOM 748 C CA . GLN A 1 93 ? 5.445 9.792 -7.093 1.00 91.00 93 GLN A CA 1
ATOM 749 C C . GLN A 1 93 ? 4.355 9.102 -7.894 1.00 91.00 93 GLN A C 1
ATOM 751 O O . GLN A 1 93 ? 3.560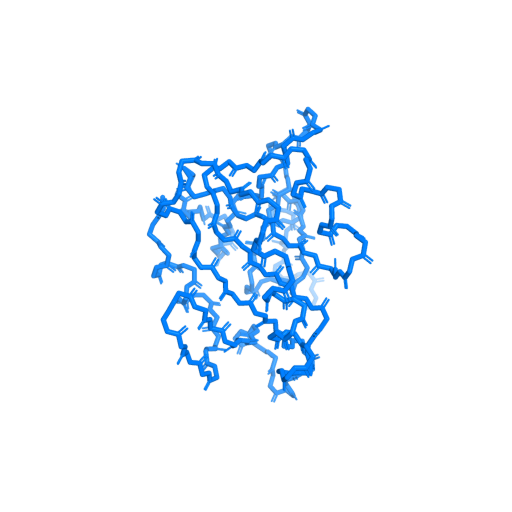 8.359 -7.330 1.00 91.00 93 GLN A O 1
ATOM 756 N N . ASP A 1 94 ? 4.313 9.324 -9.205 1.00 91.19 94 ASP A N 1
ATOM 757 C CA . ASP A 1 94 ? 3.380 8.612 -10.078 1.00 91.19 94 ASP A CA 1
ATOM 758 C C . ASP A 1 94 ? 3.750 7.132 -10.239 1.00 91.19 94 ASP A C 1
ATOM 760 O O . ASP A 1 94 ? 4.892 6.725 -10.021 1.00 91.19 94 ASP A O 1
ATOM 764 N N . MET A 1 95 ? 2.761 6.324 -10.631 1.00 93.75 95 MET A N 1
ATOM 765 C CA . MET A 1 95 ? 2.970 4.924 -10.998 1.00 93.75 95 MET A CA 1
ATOM 766 C C . MET A 1 95 ? 3.990 4.826 -12.135 1.00 93.75 95 MET A C 1
ATOM 768 O O . MET A 1 95 ? 3.872 5.530 -13.139 1.00 93.75 95 MET A O 1
ATOM 772 N N . GLN A 1 96 ? 4.951 3.925 -11.983 1.00 93.56 96 GLN A N 1
ATOM 773 C CA . GLN A 1 96 ? 6.005 3.673 -12.956 1.00 93.56 96 GLN A CA 1
ATOM 774 C C . GLN A 1 96 ? 5.769 2.346 -13.683 1.00 93.56 96 GLN A C 1
ATOM 776 O O . GLN A 1 96 ? 4.947 1.526 -13.261 1.00 93.56 96 GLN A O 1
ATOM 781 N N . HIS A 1 97 ? 6.487 2.144 -14.787 1.00 92.81 97 HIS A N 1
ATOM 782 C CA . HIS A 1 97 ? 6.394 0.938 -15.602 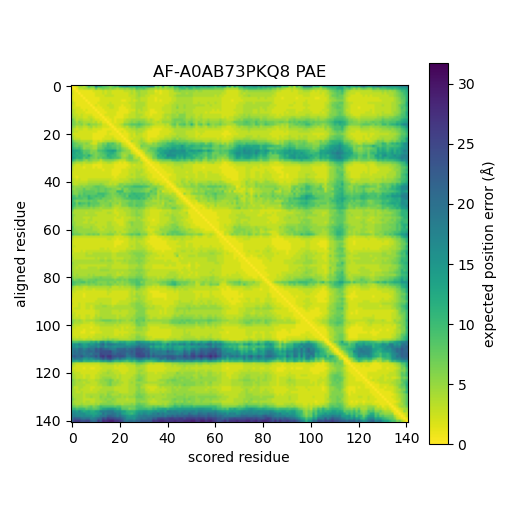1.00 92.81 97 HIS A CA 1
ATOM 783 C C . HIS A 1 97 ? 7.782 0.431 -15.996 1.00 92.81 97 HIS A C 1
ATOM 785 O O . HIS A 1 97 ? 8.565 1.184 -16.572 1.00 92.81 97 HIS A O 1
ATOM 791 N N . LEU A 1 98 ? 8.062 -0.845 -15.725 1.00 90.75 98 LEU A N 1
ATOM 792 C CA . LEU A 1 98 ? 9.321 -1.505 -16.075 1.00 90.75 98 LEU A CA 1
ATOM 793 C C . LEU A 1 98 ? 9.064 -2.983 -16.377 1.00 90.75 98 LEU A C 1
ATOM 795 O O . LEU A 1 98 ? 8.352 -3.648 -15.628 1.00 90.75 98 LEU A O 1
ATOM 799 N N . ASN A 1 99 ? 9.609 -3.485 -17.489 1.00 88.44 99 ASN A N 1
ATOM 800 C CA . ASN A 1 99 ? 9.508 -4.888 -17.922 1.00 88.44 99 ASN A CA 1
ATOM 801 C C . ASN A 1 99 ? 8.094 -5.492 -17.851 1.00 88.44 99 ASN A C 1
ATOM 803 O O . ASN A 1 99 ? 7.902 -6.636 -17.452 1.00 88.44 99 ASN A O 1
ATOM 807 N N . GLY A 1 100 ? 7.077 -4.719 -18.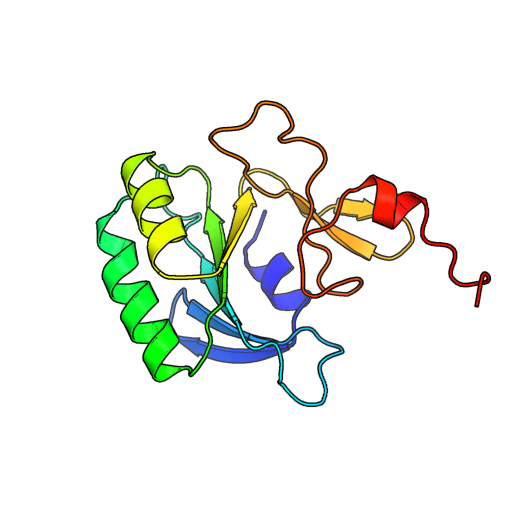245 1.00 87.25 100 GLY A N 1
ATOM 808 C CA . GLY A 1 100 ? 5.687 -5.181 -18.239 1.00 87.25 100 GLY A CA 1
ATOM 809 C C . GLY A 1 100 ? 4.988 -5.084 -16.878 1.00 87.25 100 GLY A C 1
ATOM 810 O O . GLY A 1 100 ? 3.794 -5.376 -16.796 1.00 87.25 100 GLY A O 1
ATOM 811 N N . PHE A 1 101 ? 5.673 -4.622 -15.830 1.00 90.38 101 PHE A N 1
ATOM 812 C CA . PHE A 1 101 ? 5.102 -4.419 -14.502 1.00 90.38 101 PHE A CA 1
ATOM 813 C C . PHE A 1 101 ? 4.816 -2.948 -14.228 1.00 90.38 101 PHE A C 1
ATOM 815 O O . PHE A 1 101 ? 5.671 -2.083 -14.404 1.00 90.38 101 PHE A O 1
ATOM 822 N N . ASN A 1 102 ? 3.615 -2.682 -13.720 1.00 93.19 102 ASN A N 1
ATOM 823 C CA . ASN A 1 102 ? 3.299 -1.420 -13.069 1.00 93.19 102 ASN A CA 1
ATOM 824 C C . ASN A 1 102 ? 3.758 -1.492 -11.610 1.00 93.19 102 ASN A C 1
ATOM 826 O O . ASN A 1 102 ? 3.444 -2.459 -10.907 1.00 93.19 102 ASN A O 1
ATOM 830 N N . TYR A 1 103 ? 4.483 -0.474 -11.153 1.00 93.81 103 TYR A N 1
ATOM 831 C CA . TYR A 1 103 ? 4.978 -0.411 -9.782 1.00 93.81 103 TYR A CA 1
ATOM 832 C C . TYR A 1 103 ? 4.838 0.978 -9.168 1.00 93.81 103 TYR A C 1
ATOM 834 O O . TYR A 1 103 ? 4.711 1.998 -9.847 1.00 93.81 103 TYR A O 1
ATOM 842 N N . PHE A 1 104 ? 4.844 0.987 -7.840 1.00 94.56 104 PHE A N 1
ATOM 843 C CA . PHE A 1 104 ? 4.671 2.166 -7.008 1.00 94.56 104 PHE A CA 1
ATOM 844 C C . PHE A 1 104 ? 5.899 2.355 -6.124 1.00 94.56 104 PHE A C 1
ATOM 846 O O . PHE A 1 104 ? 6.370 1.393 -5.509 1.00 94.56 104 PHE A O 1
ATOM 853 N N . ILE A 1 105 ? 6.406 3.585 -6.044 1.00 93.12 105 ILE A N 1
ATOM 854 C CA . ILE A 1 105 ? 7.548 3.914 -5.188 1.00 93.12 105 ILE A CA 1
ATOM 855 C C . ILE A 1 105 ? 7.122 3.845 -3.721 1.00 93.12 105 ILE A C 1
ATOM 857 O O . ILE A 1 105 ? 6.071 4.370 -3.337 1.00 93.12 105 ILE A O 1
ATOM 861 N N . VAL A 1 106 ? 7.933 3.179 -2.901 1.00 92.75 106 VAL A N 1
ATOM 862 C CA . VAL A 1 106 ? 7.695 3.078 -1.462 1.00 92.75 106 VAL A CA 1
ATOM 863 C C . VAL A 1 106 ? 8.354 4.261 -0.757 1.00 92.75 106 VAL A C 1
ATOM 865 O O . VAL A 1 106 ? 9.553 4.489 -0.889 1.00 92.75 106 VAL A O 1
ATOM 868 N N . LEU A 1 107 ? 7.572 4.998 0.030 1.00 88.44 107 LEU A N 1
ATOM 869 C CA . LEU A 1 107 ? 8.066 6.062 0.892 1.00 88.44 107 LEU A CA 1
ATOM 870 C C . LEU A 1 107 ? 8.839 5.449 2.069 1.00 88.44 107 LEU A C 1
ATOM 872 O O . LEU A 1 107 ? 8.243 4.992 3.044 1.00 88.44 107 LEU A O 1
ATOM 876 N N . ASN A 1 108 ? 10.168 5.487 2.008 1.00 76.38 108 ASN A N 1
ATOM 877 C CA . ASN A 1 108 ? 11.028 5.200 3.156 1.00 76.38 108 ASN A CA 1
ATOM 878 C C . ASN A 1 108 ? 11.412 6.519 3.828 1.00 76.38 108 ASN A C 1
ATOM 880 O O . ASN A 1 108 ? 12.379 7.172 3.451 1.00 76.38 108 ASN A O 1
ATOM 884 N N . SER A 1 109 ? 10.628 6.935 4.821 1.00 61.75 109 SER A N 1
ATOM 885 C CA . SER A 1 109 ? 10.778 8.237 5.483 1.00 61.75 109 SER A CA 1
ATOM 886 C C . SER A 1 109 ? 11.964 8.336 6.460 1.00 61.75 109 SER A C 1
ATOM 888 O O . SER A 1 109 ? 12.180 9.408 7.014 1.00 61.75 109 SER A O 1
ATOM 890 N N . PHE A 1 110 ? 12.735 7.258 6.676 1.00 64.00 110 PHE A N 1
ATOM 891 C CA . PHE A 1 110 ? 13.830 7.215 7.666 1.00 64.00 110 PHE A CA 1
ATOM 892 C C . PHE A 1 110 ? 15.093 6.466 7.204 1.00 64.00 110 PHE A C 1
ATOM 894 O O . PHE A 1 110 ? 15.966 6.203 8.026 1.00 64.00 110 PHE A O 1
ATOM 901 N N . ASP A 1 111 ? 15.199 6.113 5.919 1.00 54.81 111 ASP A N 1
ATOM 902 C CA . ASP A 1 111 ? 16.368 5.416 5.369 1.00 54.81 111 ASP A CA 1
ATOM 903 C C . ASP A 1 111 ? 16.766 6.056 4.029 1.00 54.81 111 ASP A C 1
ATOM 905 O O . ASP A 1 111 ? 15.916 6.277 3.164 1.00 54.81 111 ASP A O 1
ATOM 909 N N . GLU A 1 112 ? 18.049 6.389 3.859 1.00 52.12 112 GLU A N 1
ATOM 910 C CA . GLU A 1 112 ? 18.562 7.174 2.719 1.00 52.12 112 GLU A CA 1
ATOM 911 C C . GLU A 1 112 ? 18.523 6.401 1.384 1.00 52.12 112 GLU A C 1
ATOM 913 O O . GLU A 1 112 ? 18.685 6.985 0.315 1.00 52.12 112 GLU A O 1
ATOM 918 N N . ASN A 1 113 ? 18.230 5.096 1.415 1.00 53.19 113 ASN A N 1
ATOM 919 C CA . ASN A 1 113 ? 18.119 4.229 0.234 1.00 53.19 113 ASN A CA 1
ATOM 920 C C . ASN A 1 113 ? 16.712 4.219 -0.404 1.00 53.19 113 ASN A C 1
ATOM 922 O O . ASN A 1 113 ? 16.306 3.246 -1.048 1.00 53.19 113 ASN A O 1
ATOM 926 N N . SER A 1 114 ? 15.949 5.297 -0.224 1.00 52.41 114 SER A N 1
ATOM 927 C CA . SER A 1 114 ? 14.521 5.427 -0.555 1.00 52.41 114 SER A CA 1
ATOM 928 C C . SER A 1 114 ? 14.161 5.342 -2.048 1.00 52.41 114 SER A C 1
ATOM 930 O O . SER A 1 114 ? 12.981 5.326 -2.381 1.00 52.41 114 SER A O 1
ATOM 932 N N . GLY A 1 115 ? 15.139 5.221 -2.950 1.00 56.69 115 GLY A N 1
ATOM 933 C CA . GLY A 1 115 ? 14.908 5.135 -4.397 1.00 56.69 115 GLY A CA 1
ATOM 934 C C . GLY A 1 115 ? 14.746 3.725 -4.973 1.00 56.69 115 GLY A C 1
ATOM 935 O O . GLY A 1 115 ? 14.352 3.607 -6.125 1.00 56.69 115 GLY A O 1
ATOM 936 N N . HIS A 1 116 ? 15.050 2.657 -4.224 1.00 72.38 116 HIS A N 1
ATOM 937 C CA . HIS A 1 116 ? 15.109 1.308 -4.814 1.00 72.38 116 HIS A CA 1
ATOM 938 C C . HIS A 1 116 ? 13.972 0.377 -4.419 1.00 72.38 116 HIS A C 1
ATOM 940 O O . HIS A 1 116 ? 13.760 -0.606 -5.120 1.00 72.38 116 HIS A O 1
ATOM 946 N N . THR A 1 117 ? 13.262 0.637 -3.317 1.00 90.19 117 THR A N 1
ATOM 947 C CA . THR A 1 117 ? 12.171 -0.244 -2.875 1.00 90.19 117 THR A CA 1
ATOM 948 C C . THR A 1 117 ? 10.863 0.169 -3.532 1.00 90.19 117 THR A C 1
ATOM 950 O O . THR A 1 117 ? 10.443 1.323 -3.457 1.00 90.19 117 THR A O 1
ATOM 953 N N . VAL A 1 118 ? 10.196 -0.798 -4.144 1.00 92.62 118 VAL A N 1
ATOM 954 C CA . VAL A 1 118 ? 8.970 -0.603 -4.906 1.00 92.62 118 VAL A CA 1
ATOM 955 C C . VAL A 1 118 ? 7.938 -1.655 -4.536 1.00 92.62 118 VAL A C 1
ATOM 957 O O . VAL A 1 118 ? 8.256 -2.731 -4.024 1.00 92.62 118 VAL A O 1
ATOM 960 N N . TRP A 1 119 ? 6.674 -1.360 -4.813 1.00 93.31 119 TRP A N 1
ATOM 961 C CA . TRP A 1 119 ? 5.602 -2.338 -4.735 1.00 93.31 119 TRP A CA 1
ATOM 962 C C . TRP A 1 119 ? 4.991 -2.558 -6.116 1.00 93.31 119 TRP A C 1
ATOM 964 O O . TRP A 1 119 ? 4.405 -1.647 -6.697 1.00 93.31 119 TRP A O 1
ATOM 974 N N . ALA A 1 120 ? 5.136 -3.779 -6.625 1.00 92.62 120 ALA A N 1
ATOM 975 C CA . ALA A 1 120 ? 4.620 -4.223 -7.914 1.00 92.62 120 ALA A CA 1
ATOM 976 C C . ALA A 1 120 ? 3.591 -5.345 -7.675 1.00 92.62 120 ALA A C 1
ATOM 978 O O . ALA A 1 120 ? 3.964 -6.520 -7.643 1.00 92.62 120 ALA A O 1
ATOM 979 N N . PRO A 1 121 ? 2.302 -5.019 -7.465 1.00 90.19 121 PRO A N 1
ATOM 980 C CA . PRO A 1 121 ? 1.277 -5.984 -7.038 1.00 90.19 121 PRO A CA 1
ATOM 981 C C . PRO A 1 121 ? 1.032 -7.129 -8.026 1.00 90.19 121 PRO A C 1
ATOM 983 O O . PRO A 1 121 ? 0.493 -8.169 -7.640 1.00 90.19 121 PRO A O 1
ATOM 986 N N . SER A 1 122 ? 1.390 -6.933 -9.296 1.00 86.81 122 SER A N 1
ATOM 987 C CA . SER A 1 122 ? 1.323 -7.956 -10.337 1.00 86.81 122 SER A CA 1
ATOM 988 C C . SER A 1 122 ? 2.522 -8.909 -10.331 1.00 86.81 122 SER A C 1
ATOM 990 O O . SER A 1 122 ? 2.387 -10.025 -10.823 1.00 86.81 122 SER A O 1
ATOM 992 N N . TYR A 1 123 ? 3.652 -8.500 -9.752 1.00 86.94 123 TYR A N 1
ATOM 993 C CA . TYR A 1 123 ? 4.868 -9.305 -9.631 1.00 86.94 123 TYR A CA 1
ATOM 994 C C . TYR A 1 123 ? 4.921 -10.060 -8.299 1.00 86.94 123 TYR A C 1
ATOM 996 O O . TYR A 1 123 ? 5.078 -11.278 -8.259 1.00 86.94 123 TYR A O 1
ATOM 1004 N N . SER A 1 124 ? 4.760 -9.337 -7.189 1.00 85.56 124 SER A N 1
ATOM 1005 C CA . SER A 1 124 ? 4.887 -9.878 -5.838 1.00 85.56 124 SER A CA 1
ATOM 1006 C C . SER A 1 124 ? 3.872 -9.225 -4.907 1.00 85.56 124 SER A C 1
ATOM 1008 O O . SER A 1 124 ? 3.623 -8.020 -4.997 1.00 85.56 124 SER A O 1
ATOM 1010 N N . PRO A 1 125 ? 3.292 -9.976 -3.951 1.00 82.31 125 PRO A N 1
ATOM 1011 C CA . PRO A 1 125 ? 2.524 -9.345 -2.894 1.00 82.31 125 PRO A CA 1
ATOM 1012 C C . PRO A 1 125 ? 3.414 -8.413 -2.065 1.00 82.31 125 PRO A C 1
ATOM 1014 O O . PRO A 1 125 ? 2.933 -7.378 -1.615 1.00 82.31 125 PRO A O 1
ATOM 1017 N N . ASN A 1 126 ? 4.690 -8.736 -1.847 1.00 86.31 126 ASN A N 1
ATOM 1018 C CA . ASN A 1 126 ? 5.612 -7.972 -1.001 1.00 86.31 126 ASN A CA 1
ATOM 1019 C C . ASN A 1 126 ? 6.337 -6.869 -1.780 1.00 86.31 126 ASN A C 1
ATOM 1021 O O . ASN A 1 126 ? 6.341 -6.868 -3.008 1.00 86.31 126 ASN A O 1
ATOM 1025 N N . CYS A 1 127 ? 6.938 -5.919 -1.060 1.00 89.75 127 CYS A N 1
ATOM 1026 C CA . CYS A 1 127 ? 7.844 -4.961 -1.684 1.00 89.75 127 CYS A CA 1
ATOM 1027 C C . CYS A 1 127 ? 9.082 -5.687 -2.221 1.00 89.75 127 CYS A C 1
ATOM 1029 O O . CYS A 1 127 ? 9.547 -6.659 -1.622 1.00 89.75 127 CYS A O 1
ATOM 1031 N N . VAL A 1 128 ? 9.591 -5.200 -3.341 1.00 90.06 128 VAL A N 1
ATOM 1032 C CA . VAL A 1 128 ? 10.778 -5.703 -4.036 1.00 90.06 128 VAL A CA 1
ATOM 1033 C C . VAL A 1 128 ? 11.670 -4.520 -4.377 1.00 90.06 128 VAL A C 1
ATOM 1035 O O . VAL A 1 128 ? 11.300 -3.372 -4.124 1.00 90.06 128 VAL A O 1
ATOM 1038 N N . THR A 1 129 ? 12.843 -4.774 -4.933 1.00 90.38 129 THR A N 1
ATOM 1039 C CA . THR A 1 129 ? 13.648 -3.711 -5.518 1.00 90.38 129 THR A CA 1
ATOM 1040 C C . THR A 1 129 ? 13.280 -3.489 -6.979 1.00 90.38 129 THR A C 1
ATOM 1042 O O . THR A 1 129 ? 12.821 -4.401 -7.661 1.00 90.38 129 THR A O 1
ATOM 1045 N N . GLU A 1 130 ? 13.506 -2.284 -7.490 1.00 88.69 130 GLU A N 1
ATOM 1046 C CA . GLU A 1 130 ? 13.366 -2.012 -8.926 1.00 88.69 130 GLU A CA 1
ATOM 1047 C C . GLU A 1 130 ? 14.287 -2.914 -9.769 1.00 88.69 130 GLU A C 1
ATOM 1049 O O . GLU A 1 130 ? 13.895 -3.369 -10.839 1.00 88.69 130 GLU A O 1
ATOM 1054 N N . ARG A 1 131 ? 15.466 -3.273 -9.239 1.00 88.06 131 ARG A N 1
ATOM 1055 C CA . ARG A 1 131 ? 16.371 -4.251 -9.861 1.00 88.06 131 ARG A CA 1
ATOM 1056 C C . ARG A 1 131 ? 15.732 -5.632 -9.998 1.00 88.06 131 ARG A C 1
ATOM 1058 O O . ARG A 1 131 ? 15.926 -6.271 -11.021 1.00 88.06 131 ARG A O 1
ATOM 1065 N N . ASP A 1 132 ? 14.951 -6.079 -9.014 1.00 88.50 132 ASP A N 1
ATOM 1066 C CA . ASP A 1 132 ? 14.260 -7.374 -9.101 1.00 88.50 132 ASP A CA 1
ATOM 1067 C C . ASP A 1 132 ? 13.244 -7.402 -10.256 1.00 88.50 132 ASP A C 1
ATOM 1069 O O . ASP A 1 132 ? 12.989 -8.463 -10.821 1.00 88.50 132 ASP A O 1
ATOM 1073 N N . LEU A 1 133 ? 12.662 -6.247 -10.607 1.00 88.19 133 LEU A N 1
ATOM 1074 C CA . LEU A 1 133 ? 11.787 -6.107 -11.775 1.00 88.19 133 LEU A CA 1
ATOM 1075 C C . LEU A 1 133 ? 12.591 -6.042 -13.079 1.00 88.19 133 LEU A C 1
ATOM 1077 O O . LEU A 1 133 ? 12.166 -6.602 -14.089 1.00 88.19 133 LEU A O 1
ATOM 1081 N N . ASP A 1 134 ? 13.746 -5.371 -13.063 1.00 88.25 134 ASP A N 1
ATOM 1082 C CA . ASP A 1 134 ? 14.631 -5.262 -14.228 1.00 88.25 134 ASP A CA 1
ATOM 1083 C C . ASP A 1 134 ? 15.236 -6.620 -14.627 1.00 88.25 134 ASP A C 1
ATOM 1085 O O . ASP A 1 134 ? 15.296 -6.980 -15.799 1.00 88.25 134 ASP A O 1
ATOM 1089 N N . GLU A 1 135 ? 15.627 -7.420 -13.636 1.00 87.00 135 GLU A N 1
ATOM 1090 C CA . GLU A 1 135 ? 16.208 -8.751 -13.834 1.00 87.00 135 GLU A CA 1
ATOM 1091 C C . GLU A 1 135 ? 15.154 -9.844 -14.089 1.00 87.00 135 GLU A C 1
ATOM 1093 O O . GLU A 1 135 ? 15.511 -11.013 -14.282 1.00 87.00 135 GLU A O 1
ATOM 1098 N N . TYR A 1 136 ? 13.861 -9.494 -14.093 1.00 79.94 136 TYR A N 1
ATOM 1099 C CA . TYR A 1 136 ? 12.800 -10.442 -14.403 1.00 79.94 136 TYR A CA 1
ATOM 1100 C C . TYR A 1 136 ? 12.855 -10.864 -15.873 1.00 79.94 136 TYR A C 1
ATOM 1102 O O . TYR A 1 136 ? 12.559 -10.089 -16.782 1.00 79.94 136 TYR A O 1
ATOM 1110 N N . ASP A 1 137 ? 13.182 -12.134 -16.082 1.00 73.25 137 ASP A N 1
ATOM 1111 C CA . ASP A 1 137 ? 13.200 -12.781 -17.386 1.00 73.25 137 ASP A CA 1
ATOM 1112 C C . ASP A 1 137 ? 12.059 -13.816 -17.451 1.00 73.25 137 ASP A C 1
ATOM 1114 O O . ASP A 1 137 ? 12.148 -14.864 -16.794 1.00 73.25 137 ASP A O 1
ATOM 1118 N N . PRO A 1 138 ? 10.969 -13.532 -18.193 1.00 66.31 138 PRO A N 1
ATOM 1119 C CA . PRO A 1 138 ? 9.825 -14.434 -18.300 1.00 66.31 138 PRO A CA 1
ATOM 1120 C C . PRO A 1 138 ? 10.157 -15.749 -19.020 1.00 66.31 138 PRO A C 1
ATOM 1122 O O . PRO A 1 138 ? 9.417 -16.713 -18.846 1.00 66.31 138 PRO A O 1
ATOM 1125 N N . ASP A 1 139 ? 11.258 -15.812 -19.780 1.00 65.19 139 ASP A N 1
ATOM 1126 C CA . ASP A 1 139 ? 11.666 -16.990 -20.558 1.00 65.19 139 ASP A CA 1
ATOM 1127 C C . ASP A 1 139 ? 12.638 -17.906 -19.789 1.00 65.19 139 ASP A C 1
ATOM 1129 O O . ASP A 1 139 ? 13.106 -18.924 -20.306 1.00 65.19 139 ASP A O 1
ATOM 1133 N N . ARG A 1 140 ? 12.963 -17.562 -18.536 1.00 55.56 140 ARG A N 1
ATOM 1134 C CA . ARG A 1 140 ? 13.971 -18.267 -17.730 1.00 55.56 140 ARG A CA 1
ATOM 1135 C C . ARG A 1 140 ? 13.439 -19.481 -16.951 1.00 55.56 140 ARG A C 1
ATOM 1137 O O . ARG A 1 140 ? 14.213 -20.069 -16.191 1.00 55.56 140 ARG A O 1
ATOM 1144 N N . TRP A 1 141 ? 12.168 -19.860 -17.134 1.00 46.34 141 TRP A N 1
ATOM 1145 C CA . TRP A 1 141 ? 11.495 -20.961 -16.423 1.00 46.34 141 TRP A CA 1
ATOM 1146 C C . TRP A 1 141 ? 10.586 -21.796 -17.325 1.00 46.34 141 TRP A C 1
ATOM 1148 O O . TRP A 1 141 ? 9.685 -21.214 -17.967 1.00 46.34 141 TRP A O 1
#

Secondary structure (DSSP, 8-state):
--HHHHHHTEEEEEEETTEEEEEETT-TT--S-EEEEE-TTSSSB-TTHHHHHHHHHHHHT--EEEEEES-B-HHHHHHHHHH-EEEEEETTSPPEEETTEEEEEB--TT-TT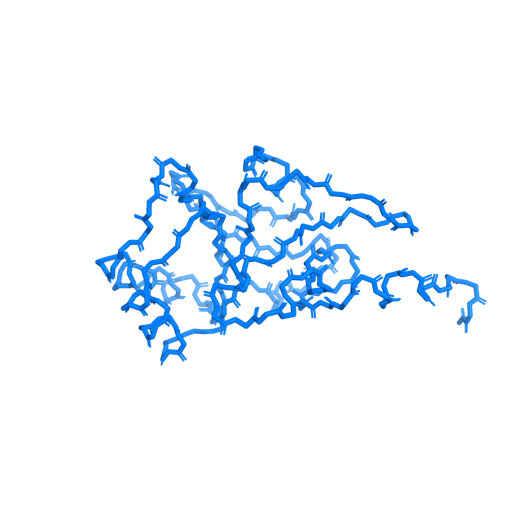TTSEEE-TTT-SS-EEHHHHHT--TT--

Solvent-accessible surface area (backbone atoms only — not comparable to full-atom values): 7971 Å² total; per-residue (Å²): 68,62,69,66,63,60,55,66,56,36,38,76,78,48,75,59,87,59,36,29,38,32,27,37,68,80,50,84,82,57,81,65,40,29,40,38,32,63,43,54,91,35,78,60,42,56,54,80,56,50,66,57,50,55,52,50,26,64,75,68,73,30,64,36,40,37,36,33,26,58,38,70,38,69,69,26,52,64,50,45,72,74,78,42,50,72,44,42,32,28,28,80,49,56,77,43,78,50,87,93,40,58,31,35,49,32,53,49,92,87,47,97,70,42,86,42,44,25,39,27,46,84,81,35,91,55,74,44,43,55,63,63,47,68,70,59,60,87,85,78,117

Sequence (141 aa):
MSFQQVLNEVKVISSNGDTSLAITRYDQQGLNRFLLRDLSHQTETRSNYVNNLEQLCQQAKCNRVILNVNEISESFYMKLITFCNFTLLDAKQDMQHLNGFNYFIVLNSFDENSGHTVWAPSYSPNCVTERDLDEYDPDRW